Protein AF-A0A1Q6Z5F6-F1 (afdb_monomer_lite)

Secondary structure (DSSP, 8-state):
-TT-HHHHHHHHHHHSS-HHHHHHHHHHHHHHHHHHHTPPPPP--SSPTT-GGGPPPPPPP--------

Foldseek 3Di:
DCPPVVLQVVCCVPPVGSVVVVVVVVLVVQCVVCVVVVHDRDDPDVVDPPDPVPDDPDDDDDDPPPDDD

pLDDT: mean 89.05, std 12.16, range [42.09, 97.94]

Radius of gyration: 21.14 Å; chains: 1; bounding box: 66×34×31 Å

Sequence (69 aa):
METFRVWKQNDEKEFGEYRTKRVILEVFDEMRRAMEVGEAYRTRLVPPAADPEVAHAARERMDVIVGGE

Structure (mmCIF, N/CA/C/O backbone):
data_AF-A0A1Q6Z5F6-F1
#
_entry.id   AF-A0A1Q6Z5F6-F1
#
loop_
_atom_site.group_PDB
_atom_site.id
_atom_site.type_symbol
_atom_site.label_atom_id
_atom_site.label_alt_id
_atom_site.label_comp_id
_atom_site.label_asym_id
_atom_site.label_entity_id
_atom_site.label_seq_id
_atom_site.pdbx_PDB_ins_code
_atom_site.Cartn_x
_atom_site.Cartn_y
_atom_site.Cartn_z
_atom_site.occupancy
_atom_site.B_iso_or_equiv
_atom_site.auth_seq_id
_atom_site.auth_comp_id
_atom_site.auth_asym_id
_atom_site.auth_atom_id
_atom_site.pdbx_PDB_model_num
ATOM 1 N N . MET A 1 1 ? -3.161 -3.028 13.677 1.00 72.12 1 MET A N 1
ATOM 2 C CA . MET A 1 1 ? -2.419 -1.879 13.101 1.00 72.12 1 MET A CA 1
ATOM 3 C C . MET A 1 1 ? -2.596 -0.587 13.919 1.00 72.12 1 MET A C 1
ATOM 5 O O . MET A 1 1 ? -2.385 0.495 13.390 1.00 72.12 1 MET A O 1
ATOM 9 N N . GLU A 1 2 ? -2.913 -0.662 15.220 1.00 77.00 2 GLU A N 1
ATOM 10 C CA . GLU A 1 2 ? -3.180 0.537 16.049 1.00 77.00 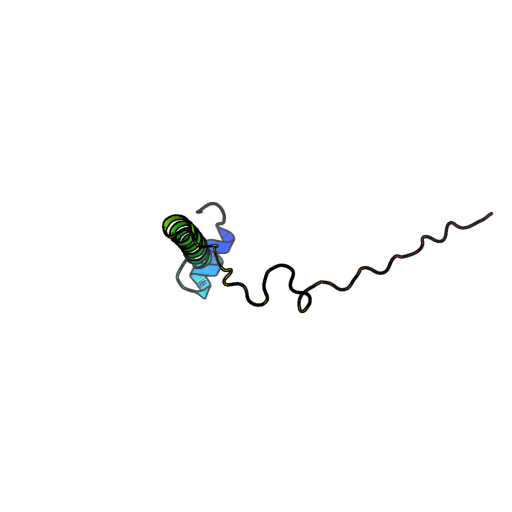2 GLU A CA 1
ATOM 11 C C . GLU A 1 2 ? -1.913 1.125 16.708 1.00 77.00 2 GLU A C 1
ATOM 13 O O . GLU A 1 2 ? -1.980 2.098 17.456 1.00 77.00 2 GLU A O 1
ATOM 18 N N . THR A 1 3 ? -0.745 0.537 16.435 1.00 87.31 3 THR A N 1
ATOM 19 C CA . THR A 1 3 ? 0.548 0.951 16.998 1.00 87.31 3 THR A CA 1
ATOM 20 C C . THR A 1 3 ? 1.042 2.277 16.406 1.00 87.31 3 THR A C 1
ATOM 22 O O . THR A 1 3 ? 1.697 3.052 17.095 1.00 87.31 3 THR A O 1
ATOM 25 N N . PHE A 1 4 ? 0.674 2.593 15.159 1.00 88.81 4 PHE A N 1
ATOM 26 C CA . PHE A 1 4 ? 1.076 3.824 14.466 1.00 88.81 4 PHE A CA 1
ATOM 27 C C . PHE A 1 4 ? 0.067 4.959 14.694 1.00 88.81 4 PHE A C 1
ATOM 29 O O . PHE A 1 4 ? -0.646 5.382 13.785 1.00 88.81 4 PHE A O 1
ATOM 36 N N . ARG A 1 5 ? -0.016 5.450 15.936 1.00 92.94 5 ARG A N 1
ATOM 37 C CA . ARG A 1 5 ? -1.021 6.456 16.336 1.00 92.94 5 ARG A CA 1
ATOM 38 C C . ARG A 1 5 ? -0.913 7.777 15.568 1.00 92.94 5 ARG A C 1
ATOM 40 O O . ARG A 1 5 ? -1.943 8.338 15.216 1.00 92.94 5 ARG A O 1
ATOM 47 N N . VAL A 1 6 ? 0.305 8.254 15.297 1.00 95.06 6 VAL A N 1
ATOM 48 C CA . VAL A 1 6 ? 0.530 9.521 14.572 1.00 95.06 6 VAL A CA 1
ATOM 49 C C . VAL A 1 6 ? -0.000 9.435 13.140 1.00 95.06 6 VAL A C 1
ATOM 51 O O . VAL A 1 6 ? -0.727 10.318 12.703 1.00 95.06 6 VAL A O 1
ATOM 54 N N . TRP A 1 7 ? 0.298 8.347 12.427 1.00 91.81 7 TRP A N 1
ATOM 55 C CA . TRP A 1 7 ? -0.206 8.142 11.066 1.00 91.81 7 TRP A CA 1
ATOM 56 C C . TRP A 1 7 ? -1.718 8.003 11.026 1.00 91.81 7 TRP A C 1
ATOM 58 O O . TRP A 1 7 ? -2.353 8.632 10.192 1.00 91.81 7 TRP A O 1
ATOM 68 N N . LYS A 1 8 ? -2.302 7.258 11.972 1.00 93.81 8 LYS A N 1
ATOM 69 C CA . LYS A 1 8 ? -3.757 7.156 12.090 1.00 93.81 8 LYS A CA 1
ATOM 70 C C . LYS A 1 8 ? -4.418 8.529 12.230 1.00 93.81 8 LYS A C 1
ATOM 72 O O . LYS A 1 8 ? -5.358 8.812 11.505 1.00 93.81 8 LYS A O 1
ATOM 77 N N . GLN A 1 9 ? -3.913 9.379 13.126 1.00 95.88 9 GLN A N 1
ATOM 78 C CA . GLN A 1 9 ? -4.476 10.716 13.345 1.00 95.88 9 GLN A CA 1
ATOM 79 C C . GLN A 1 9 ? -4.337 11.617 12.114 1.00 95.88 9 GLN A C 1
ATOM 81 O O . GLN A 1 9 ? -5.271 12.346 11.789 1.00 95.88 9 GLN A O 1
ATOM 86 N N . ASN A 1 10 ? -3.191 11.571 11.430 1.00 96.06 10 ASN A N 1
ATOM 87 C CA . ASN A 1 10 ? -2.982 12.343 10.206 1.00 96.06 10 ASN A CA 1
ATOM 88 C C . ASN A 1 10 ? -3.926 11.881 9.090 1.00 96.06 10 ASN A C 1
ATOM 90 O O . ASN A 1 10 ? -4.590 12.715 8.480 1.00 96.06 10 ASN A O 1
ATOM 94 N N . ASP A 1 11 ? -4.045 10.568 8.887 1.00 96.38 11 ASP A N 1
ATOM 95 C CA . ASP A 1 11 ? -4.946 9.990 7.891 1.00 96.38 11 ASP A CA 1
ATOM 96 C C . ASP A 1 11 ? -6.413 10.316 8.204 1.00 96.38 11 ASP A C 1
ATOM 98 O O . ASP A 1 11 ? -7.148 10.743 7.320 1.00 96.38 11 ASP A O 1
ATOM 102 N N . GLU A 1 12 ? -6.848 10.176 9.460 1.00 96.12 12 GLU A N 1
ATOM 103 C CA . GLU A 1 12 ? -8.21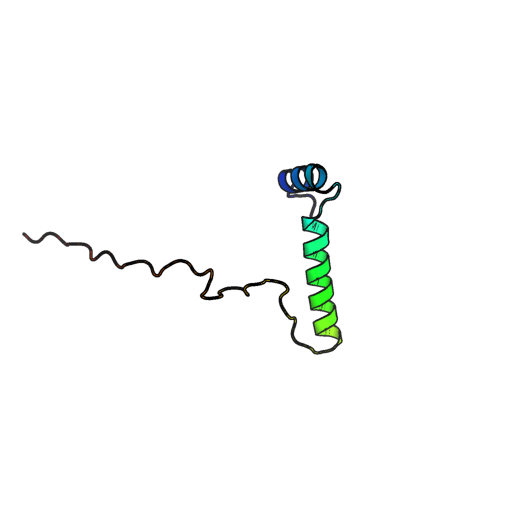9 10.507 9.869 1.00 96.12 12 GLU A CA 1
ATOM 104 C C . GLU A 1 12 ? -8.517 12.002 9.695 1.00 96.12 12 GLU A C 1
ATOM 106 O O . GLU A 1 12 ? -9.629 12.370 9.323 1.00 96.12 12 GLU A O 1
ATOM 111 N N . LYS A 1 13 ? -7.526 12.873 9.912 1.00 97.25 13 LYS A N 1
ATOM 112 C CA . LYS A 1 13 ? -7.669 14.316 9.701 1.00 97.25 13 LYS A CA 1
ATOM 113 C C . LYS A 1 13 ? -7.770 14.688 8.219 1.00 97.25 13 LYS A C 1
ATOM 115 O O . LYS A 1 13 ? -8.533 15.590 7.886 1.00 97.25 13 LYS A O 1
ATOM 120 N N . GLU A 1 14 ? -6.984 14.052 7.354 1.00 97.62 14 GLU A N 1
ATOM 121 C CA . GLU A 1 14 ? -6.914 14.389 5.925 1.00 97.62 14 GLU A CA 1
ATOM 122 C C . GLU A 1 14 ? -7.978 13.661 5.090 1.00 97.62 14 GLU A C 1
ATOM 124 O O . GLU A 1 14 ? -8.578 14.251 4.194 1.00 97.62 14 GLU A O 1
ATOM 129 N N . PHE A 1 15 ? -8.243 12.393 5.404 1.00 95.88 15 PHE A N 1
ATOM 130 C CA . PHE A 1 15 ? -9.089 11.495 4.614 1.00 95.88 15 PHE A CA 1
ATOM 131 C C . PHE A 1 15 ? -10.359 11.037 5.347 1.00 95.88 15 PHE A C 1
ATOM 133 O O . PHE A 1 15 ? -11.196 10.378 4.736 1.00 95.88 15 PHE A O 1
ATOM 140 N N . GLY A 1 16 ? -10.522 11.348 6.639 1.00 96.50 16 GLY A N 1
ATOM 141 C CA . GLY A 1 16 ? -11.675 10.907 7.440 1.00 96.50 16 GLY A CA 1
ATOM 142 C C . GLY A 1 16 ? -11.646 9.423 7.825 1.00 96.50 16 GLY A C 1
ATOM 143 O O . GLY A 1 16 ? -12.561 8.932 8.484 1.00 96.50 16 GLY A O 1
ATOM 144 N N . GLU A 1 17 ? -10.599 8.700 7.433 1.00 95.12 17 GLU A N 1
ATOM 145 C CA . GLU A 1 17 ? -10.403 7.282 7.714 1.00 95.12 17 GLU A CA 1
ATOM 146 C C . GLU A 1 17 ? -8.923 6.981 7.936 1.00 95.12 17 GLU A C 1
ATOM 148 O O . GLU A 1 17 ? -8.054 7.713 7.474 1.00 95.12 17 GLU A O 1
ATOM 153 N N . TYR A 1 18 ? -8.617 5.839 8.552 1.00 94.69 18 TYR A N 1
ATOM 154 C CA . TYR A 1 18 ? -7.251 5.324 8.591 1.00 94.69 18 TYR A CA 1
ATOM 155 C C . TYR A 1 18 ? -6.876 4.675 7.243 1.00 94.69 18 TYR A C 1
ATOM 157 O O . TYR A 1 18 ? -6.741 3.450 7.131 1.00 94.69 18 TYR A O 1
ATOM 165 N N . ARG A 1 19 ? -6.738 5.508 6.204 1.00 95.19 19 ARG A N 1
ATOM 166 C CA . ARG A 1 19 ? -6.527 5.117 4.800 1.00 95.19 19 ARG A CA 1
ATOM 167 C C . ARG A 1 19 ? -5.370 4.133 4.632 1.00 95.19 19 ARG A C 1
ATOM 169 O O . ARG A 1 19 ? -5.514 3.132 3.932 1.00 95.19 19 ARG A O 1
ATOM 176 N N . THR A 1 20 ? -4.246 4.369 5.306 1.00 93.50 20 THR A N 1
ATOM 177 C CA . THR A 1 20 ? -3.055 3.508 5.235 1.00 93.50 20 THR A CA 1
ATOM 178 C C . THR A 1 20 ? -3.369 2.069 5.644 1.00 93.50 20 THR A C 1
ATOM 180 O O . THR A 1 20 ? -2.965 1.123 4.967 1.00 93.50 20 THR A O 1
ATOM 183 N N . LYS A 1 21 ? -4.150 1.880 6.717 1.00 94.12 21 LYS A N 1
ATOM 184 C CA . LYS A 1 21 ? -4.589 0.551 7.166 1.00 94.12 21 LYS A CA 1
ATOM 185 C C . LYS A 1 21 ? -5.441 -0.137 6.101 1.00 94.12 21 LYS A C 1
ATOM 187 O O . LYS A 1 21 ? -5.190 -1.301 5.804 1.00 94.12 21 LYS A O 1
ATOM 192 N N . ARG A 1 22 ? -6.420 0.568 5.524 1.00 96.06 22 ARG A N 1
ATOM 193 C CA . ARG A 1 22 ? -7.286 0.016 4.472 1.00 96.06 22 ARG A CA 1
ATOM 194 C C . ARG A 1 22 ? -6.467 -0.426 3.256 1.00 96.06 22 ARG A C 1
ATOM 196 O O . ARG A 1 22 ? -6.578 -1.574 2.844 1.00 96.06 22 ARG A O 1
ATOM 203 N N . VAL A 1 23 ? -5.597 0.446 2.743 1.00 95.19 23 VAL A N 1
ATOM 204 C CA . VAL A 1 23 ? -4.787 0.174 1.542 1.00 95.19 23 VAL A CA 1
ATOM 205 C C . VAL A 1 23 ? -3.837 -1.009 1.747 1.00 95.19 23 VAL A C 1
ATOM 207 O O . VAL A 1 23 ? -3.742 -1.868 0.874 1.00 95.19 23 VAL A O 1
ATOM 210 N N . ILE A 1 24 ? -3.160 -1.096 2.898 1.00 93.88 24 ILE A N 1
ATOM 211 C CA . ILE A 1 24 ? -2.267 -2.227 3.196 1.00 93.88 24 ILE A CA 1
ATOM 212 C C . ILE A 1 24 ? -3.046 -3.549 3.186 1.00 93.88 24 ILE A C 1
ATOM 214 O O . ILE A 1 24 ? -2.598 -4.518 2.577 1.00 93.88 24 ILE A O 1
ATOM 218 N N . LEU A 1 25 ? -4.215 -3.593 3.830 1.00 95.88 25 LEU A N 1
ATOM 219 C CA . LEU A 1 25 ? -5.033 -4.807 3.880 1.00 95.88 25 LEU A CA 1
ATOM 220 C C . LEU A 1 25 ? -5.585 -5.192 2.501 1.00 95.88 25 LEU A C 1
ATOM 222 O O . LEU A 1 25 ? -5.536 -6.365 2.145 1.00 95.88 25 LEU A O 1
ATOM 226 N N . GLU A 1 26 ? -6.011 -4.224 1.687 1.00 96.81 26 GLU A N 1
ATOM 227 C CA . GLU A 1 26 ? -6.449 -4.480 0.308 1.00 96.81 26 GLU A CA 1
ATOM 228 C C . GLU A 1 26 ? -5.355 -5.113 -0.560 1.00 96.81 26 GLU A C 1
ATOM 230 O O . GLU A 1 26 ? -5.651 -5.962 -1.403 1.00 96.81 26 GLU A O 1
ATOM 235 N N . VAL A 1 27 ? -4.101 -4.692 -0.376 1.00 96.62 27 VAL A N 1
ATOM 236 C CA . VAL A 1 27 ? -2.947 -5.261 -1.085 1.00 96.62 27 VAL A CA 1
ATOM 237 C C . VAL A 1 27 ? -2.700 -6.705 -0.648 1.00 96.62 27 VAL A C 1
ATOM 239 O O . VAL A 1 27 ? -2.505 -7.573 -1.497 1.0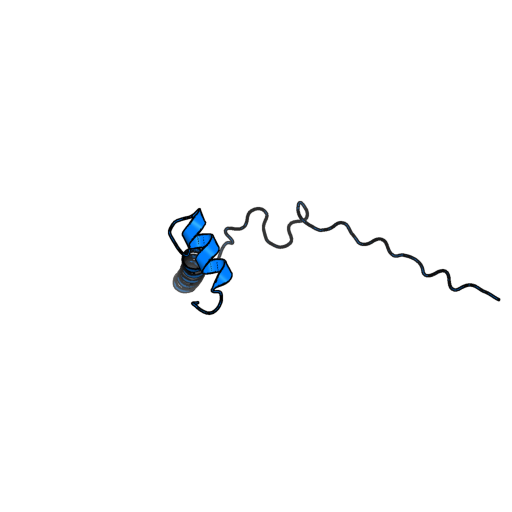0 96.62 27 VAL A O 1
ATOM 242 N N . PHE A 1 28 ? -2.768 -6.997 0.654 1.00 96.31 28 PHE A N 1
ATOM 243 C CA . PHE A 1 28 ? -2.651 -8.375 1.143 1.00 96.31 28 PHE A CA 1
ATOM 244 C C . PHE A 1 28 ? -3.792 -9.271 0.650 1.00 96.31 28 PHE A C 1
ATOM 246 O O . PHE A 1 28 ? -3.554 -10.424 0.292 1.00 96.31 28 PHE A O 1
ATOM 253 N N . ASP A 1 29 ? -5.014 -8.746 0.573 1.00 96.88 29 ASP A N 1
ATOM 254 C CA . ASP A 1 29 ? -6.139 -9.474 -0.010 1.00 96.88 29 ASP A CA 1
ATOM 255 C C . ASP A 1 29 ? -5.929 -9.770 -1.498 1.00 96.88 29 ASP A C 1
ATOM 257 O O . ASP A 1 29 ? -6.296 -10.842 -1.973 1.00 96.88 29 ASP A O 1
ATOM 261 N N . GLU A 1 30 ? -5.321 -8.851 -2.246 1.00 96.94 30 GLU A N 1
ATOM 262 C CA . GLU A 1 30 ? -4.978 -9.071 -3.651 1.00 96.94 30 GLU A CA 1
ATOM 263 C C . GLU A 1 30 ? -3.889 -10.132 -3.826 1.00 96.94 30 GLU A C 1
ATOM 265 O O . GLU A 1 30 ? -4.033 -11.010 -4.674 1.00 96.94 30 GLU A O 1
ATOM 270 N N . MET A 1 31 ? -2.850 -10.110 -2.986 1.00 96.69 31 MET A N 1
ATOM 271 C CA . MET A 1 31 ? -1.833 -11.166 -2.962 1.00 96.69 31 MET A CA 1
ATOM 272 C C . MET A 1 31 ? -2.454 -12.529 -2.655 1.00 96.69 31 MET A C 1
ATOM 274 O O . MET A 1 31 ? -2.161 -13.505 -3.343 1.00 96.69 31 MET A O 1
ATOM 278 N N . ARG A 1 32 ? -3.355 -12.596 -1.668 1.00 97.81 32 ARG A N 1
ATOM 279 C CA . ARG A 1 32 ? -4.081 -13.827 -1.334 1.00 97.81 32 ARG A CA 1
ATOM 280 C C . ARG A 1 32 ? -4.906 -14.333 -2.517 1.00 97.81 32 ARG A C 1
ATOM 282 O O . ARG A 1 32 ? -4.810 -15.510 -2.843 1.00 97.81 32 ARG A O 1
ATOM 289 N N . ARG A 1 33 ? -5.653 -13.457 -3.199 1.00 97.81 33 ARG A N 1
ATOM 290 C CA . ARG A 1 33 ? -6.402 -13.833 -4.411 1.00 97.81 33 ARG A CA 1
ATOM 29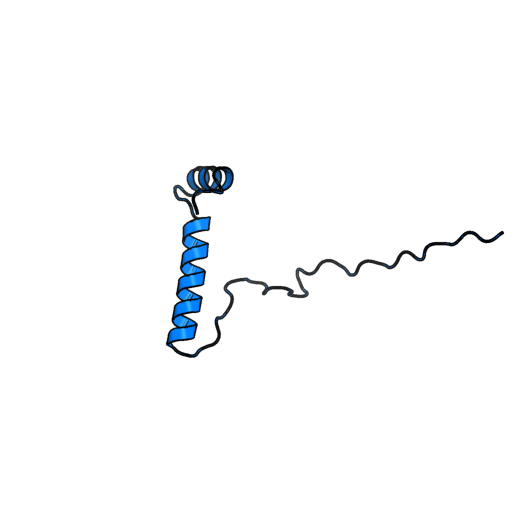1 C C . ARG A 1 33 ? -5.484 -14.369 -5.505 1.00 97.81 33 ARG A C 1
ATOM 293 O O . ARG A 1 33 ? -5.798 -15.400 -6.083 1.00 97.81 33 ARG A O 1
ATOM 300 N N . ALA A 1 34 ? -4.350 -13.712 -5.759 1.00 97.56 34 ALA A N 1
ATOM 301 C CA . ALA A 1 34 ? -3.368 -14.165 -6.745 1.00 97.56 34 ALA A CA 1
ATOM 302 C C . ALA A 1 34 ? -2.866 -15.587 -6.427 1.00 97.56 34 ALA A C 1
ATOM 304 O O . ALA A 1 34 ? -2.831 -16.445 -7.306 1.00 97.56 34 ALA A O 1
ATOM 305 N N . MET A 1 35 ? -2.588 -15.870 -5.149 1.00 96.81 35 MET A N 1
ATOM 306 C CA . MET A 1 35 ? -2.218 -17.213 -4.691 1.00 96.81 35 MET A CA 1
ATOM 307 C C . MET A 1 35 ? -3.341 -18.241 -4.899 1.00 96.81 35 MET A C 1
ATOM 309 O O . MET A 1 35 ? -3.059 -19.357 -5.323 1.00 96.81 35 MET A O 1
ATOM 313 N N . GLU A 1 36 ? -4.598 -17.879 -4.622 1.00 97.94 36 GLU A N 1
ATOM 314 C CA . GLU A 1 36 ? -5.767 -18.761 -4.789 1.00 97.94 36 GLU A CA 1
ATOM 315 C C . GLU A 1 36 ? -6.012 -19.144 -6.257 1.00 97.94 36 GLU A C 1
ATOM 317 O O . GLU A 1 36 ? -6.386 -20.282 -6.537 1.00 97.94 36 GLU A O 1
ATOM 322 N N . VAL A 1 37 ? -5.773 -18.223 -7.197 1.00 97.12 37 VAL A N 1
ATOM 323 C CA . VAL A 1 37 ? -5.932 -18.474 -8.643 1.00 97.12 37 VAL A CA 1
ATOM 324 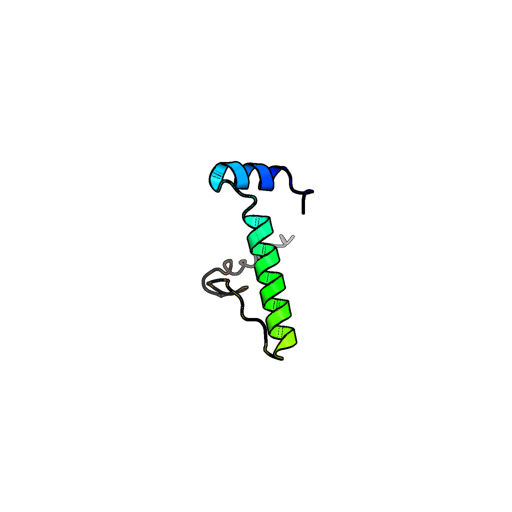C C . VAL A 1 37 ? -4.665 -19.020 -9.315 1.00 97.12 37 VAL A C 1
ATOM 326 O O . VAL A 1 37 ? -4.705 -19.386 -10.486 1.00 97.12 37 VAL A O 1
ATOM 329 N N . GLY A 1 38 ? -3.545 -19.097 -8.589 1.00 97.06 38 GLY A N 1
ATOM 330 C CA . GLY A 1 38 ? -2.261 -19.566 -9.116 1.00 97.06 38 GLY A CA 1
ATOM 331 C C . GLY A 1 38 ? -1.539 -18.560 -10.021 1.00 97.06 38 GLY A C 1
ATOM 332 O O . GLY A 1 38 ? -0.697 -18.956 -10.825 1.00 97.06 38 GLY A O 1
ATOM 333 N N . GLU A 1 39 ? -1.846 -17.269 -9.902 1.00 96.69 39 GLU A N 1
ATOM 334 C CA . GLU A 1 39 ? -1.204 -16.197 -10.664 1.00 96.69 39 GLU A CA 1
ATOM 335 C C . GLU A 1 39 ? -0.169 -15.438 -9.822 1.00 96.69 39 GLU A C 1
ATOM 337 O O . GLU A 1 39 ? -0.230 -15.377 -8.593 1.00 96.69 39 GLU A O 1
ATOM 342 N N . ALA A 1 40 ? 0.800 -14.815 -10.493 1.00 95.62 40 ALA A N 1
ATOM 343 C CA . ALA A 1 40 ? 1.749 -13.928 -9.831 1.00 95.62 40 ALA A CA 1
ATOM 344 C C . ALA A 1 40 ? 1.082 -12.588 -9.473 1.00 95.62 40 ALA A C 1
ATOM 346 O O . ALA A 1 40 ? 0.453 -11.952 -10.321 1.00 95.62 40 ALA A O 1
ATOM 347 N N . TYR A 1 41 ? 1.275 -12.123 -8.235 1.00 95.06 41 TYR A N 1
ATOM 348 C CA . TYR A 1 41 ? 0.814 -10.801 -7.801 1.00 95.06 41 TYR A CA 1
ATOM 349 C C . TYR A 1 41 ? 1.457 -9.682 -8.640 1.00 95.06 41 TYR A C 1
ATOM 351 O O . TYR A 1 41 ? 2.675 -9.655 -8.829 1.00 95.06 41 TYR A O 1
ATOM 359 N N . ARG A 1 42 ? 0.642 -8.730 -9.110 1.00 93.12 42 ARG A N 1
ATOM 360 C CA . ARG A 1 42 ? 1.092 -7.542 -9.849 1.00 93.12 42 ARG A CA 1
ATOM 361 C C . ARG A 1 42 ? 1.064 -6.321 -8.934 1.00 93.12 42 ARG A C 1
ATOM 363 O O . ARG A 1 42 ? 0.067 -6.055 -8.278 1.00 93.12 42 ARG A O 1
ATOM 370 N N . THR A 1 43 ? 2.162 -5.567 -8.890 1.00 92.69 43 THR A N 1
ATOM 371 C CA . THR A 1 43 ? 2.251 -4.370 -8.042 1.00 92.69 43 THR A CA 1
ATOM 372 C C . THR A 1 43 ? 1.365 -3.235 -8.559 1.00 92.69 43 THR A C 1
ATOM 374 O O . THR A 1 43 ? 1.292 -3.000 -9.763 1.00 92.69 43 THR A O 1
ATOM 377 N N . ARG A 1 44 ? 0.735 -2.494 -7.638 1.00 93.94 44 ARG A N 1
ATOM 378 C CA . ARG A 1 44 ? 0.015 -1.243 -7.943 1.00 93.94 44 ARG A CA 1
ATOM 379 C C . ARG A 1 44 ? 0.949 -0.036 -8.096 1.00 93.94 44 ARG A C 1
ATOM 381 O O . ARG A 1 44 ? 0.491 1.034 -8.484 1.00 93.94 44 ARG A O 1
ATOM 388 N N . LEU A 1 45 ? 2.223 -0.172 -7.714 1.00 92.19 45 LEU A N 1
ATOM 389 C CA . LEU A 1 45 ? 3.182 0.931 -7.736 1.00 92.19 45 LEU A CA 1
ATOM 390 C C . LEU A 1 45 ? 3.536 1.308 -9.173 1.00 92.19 45 LEU A C 1
ATOM 392 O O . LEU A 1 45 ? 3.920 0.449 -9.966 1.00 92.19 45 LEU A O 1
ATOM 396 N N . VAL A 1 46 ? 3.431 2.603 -9.463 1.00 93.31 46 VAL A N 1
ATOM 397 C CA . VAL A 1 46 ? 3.85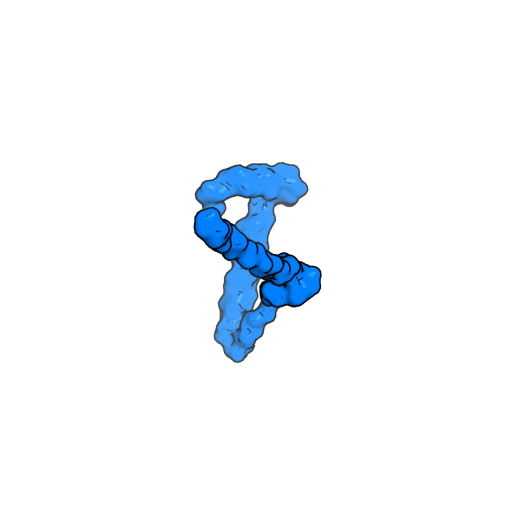8 3.206 -10.723 1.00 93.31 46 VAL A CA 1
ATOM 398 C C . VAL A 1 46 ? 4.693 4.449 -10.387 1.00 93.31 46 VAL A C 1
ATOM 400 O O . VAL A 1 46 ? 4.155 5.372 -9.771 1.00 93.31 46 VAL A O 1
ATOM 403 N N . PRO A 1 47 ? 5.982 4.485 -10.758 1.00 93.56 47 PRO A N 1
ATOM 404 C CA . PRO A 1 47 ? 6.725 3.396 -11.395 1.00 93.56 47 PRO A CA 1
ATOM 405 C C . PRO A 1 47 ? 6.965 2.206 -10.430 1.00 93.56 47 PRO A C 1
ATOM 407 O O . PRO A 1 47 ? 6.792 2.354 -9.213 1.00 93.56 47 PRO A O 1
ATOM 410 N N . PRO A 1 48 ? 7.280 0.998 -10.940 1.00 91.75 48 PRO A N 1
ATOM 411 C CA . PRO A 1 48 ? 7.504 -0.177 -10.103 1.00 91.75 48 PRO A CA 1
ATOM 412 C C . PRO A 1 48 ? 8.674 0.011 -9.127 1.00 91.75 48 PRO A C 1
ATOM 414 O O . PRO A 1 48 ? 9.490 0.927 -9.225 1.00 91.75 48 PRO A O 1
ATOM 417 N N . ALA A 1 49 ? 8.768 -0.889 -8.148 1.00 88.81 49 ALA A N 1
ATOM 418 C CA . ALA A 1 49 ? 9.895 -0.878 -7.225 1.00 88.81 49 ALA A CA 1
ATOM 419 C C . ALA A 1 49 ? 11.220 -1.025 -7.995 1.00 88.81 49 ALA A C 1
ATOM 421 O O . ALA A 1 49 ? 11.332 -1.882 -8.869 1.00 88.81 49 ALA A O 1
ATOM 422 N N . ALA A 1 50 ? 12.213 -0.210 -7.626 1.00 89.12 50 ALA A N 1
ATOM 423 C CA . ALA A 1 50 ? 13.524 -0.133 -8.278 1.00 89.12 50 ALA A CA 1
ATOM 424 C C . ALA A 1 50 ? 13.497 0.307 -9.754 1.00 89.12 50 ALA A C 1
ATOM 426 O O . ALA A 1 50 ? 14.448 0.034 -10.487 1.00 89.12 50 ALA A O 1
ATOM 427 N N . ASP A 1 51 ? 12.445 1.004 -10.187 1.00 93.69 51 ASP A N 1
ATOM 428 C CA . ASP A 1 51 ? 12.422 1.576 -11.526 1.00 93.69 51 ASP A CA 1
ATOM 429 C C . ASP A 1 51 ? 13.555 2.612 -11.720 1.00 93.69 51 ASP A C 1
ATOM 431 O O . ASP A 1 51 ? 13.734 3.487 -10.860 1.00 93.69 51 ASP A O 1
ATOM 435 N N . PRO A 1 52 ? 14.326 2.531 -12.823 1.00 90.38 52 PRO A N 1
ATOM 436 C CA . PRO A 1 52 ? 15.411 3.463 -13.119 1.00 90.38 52 PRO A CA 1
ATOM 437 C C . PRO A 1 52 ? 15.000 4.940 -13.155 1.00 90.38 52 PRO A C 1
ATOM 439 O O . PRO A 1 52 ? 15.830 5.788 -12.834 1.00 90.38 52 PRO A O 1
ATOM 442 N N . GLU A 1 53 ? 13.751 5.263 -13.512 1.00 91.69 53 GLU A N 1
ATOM 443 C CA . GLU A 1 53 ? 13.268 6.649 -13.616 1.00 91.69 53 GLU A CA 1
ATOM 444 C C . GLU A 1 53 ? 13.208 7.364 -12.258 1.00 91.69 53 GLU A C 1
ATOM 446 O O . GLU A 1 53 ? 13.320 8.588 -12.189 1.00 91.69 53 GLU A O 1
ATOM 451 N N . VAL A 1 54 ? 13.055 6.607 -11.167 1.00 92.38 54 VAL A N 1
ATOM 452 C CA . VAL A 1 54 ? 13.003 7.126 -9.786 1.00 92.38 54 VAL A CA 1
ATOM 453 C C . VAL A 1 54 ? 14.184 6.665 -8.935 1.00 92.38 54 VAL A C 1
ATOM 455 O O . VAL A 1 54 ? 14.202 6.873 -7.719 1.00 92.38 54 VAL A O 1
ATOM 458 N N . ALA A 1 55 ? 15.182 6.036 -9.555 1.00 90.75 55 ALA A N 1
ATOM 459 C CA . ALA A 1 55 ? 16.391 5.624 -8.868 1.00 90.75 55 ALA A CA 1
ATOM 460 C C . ALA A 1 55 ? 17.221 6.844 -8.440 1.00 90.75 55 ALA A C 1
ATOM 462 O O . ALA A 1 55 ? 17.318 7.853 -9.142 1.00 90.75 55 ALA A O 1
ATOM 463 N N . HIS A 1 56 ? 17.877 6.743 -7.282 1.00 88.69 56 HIS A N 1
ATOM 464 C CA . HIS A 1 56 ? 18.914 7.704 -6.925 1.00 88.69 56 HIS A CA 1
ATOM 465 C C . HIS A 1 56 ? 20.065 7.630 -7.933 1.00 88.69 56 HIS A C 1
ATOM 467 O O . HIS A 1 56 ? 20.431 6.545 -8.389 1.00 88.69 56 HIS A O 1
ATOM 473 N N . ALA A 1 57 ? 20.671 8.781 -8.233 1.00 87.94 57 ALA A N 1
ATOM 474 C CA . ALA A 1 57 ? 21.872 8.828 -9.053 1.00 87.94 57 ALA A CA 1
ATOM 475 C C . ALA A 1 57 ? 22.969 7.928 -8.462 1.00 87.94 57 ALA A C 1
ATOM 477 O O . ALA A 1 57 ? 23.103 7.803 -7.238 1.00 87.94 57 ALA A O 1
ATOM 478 N N . ALA A 1 58 ? 23.764 7.314 -9.342 1.00 85.62 58 ALA A N 1
ATOM 479 C CA . ALA A 1 58 ? 24.915 6.535 -8.920 1.00 85.62 58 ALA A CA 1
ATOM 480 C C . ALA A 1 58 ? 25.819 7.411 -8.049 1.00 85.62 58 ALA A C 1
ATOM 482 O O . ALA A 1 58 ? 26.186 8.524 -8.428 1.00 85.62 58 ALA A O 1
ATOM 483 N N . ARG A 1 59 ? 26.167 6.912 -6.862 1.00 84.31 59 ARG A N 1
ATOM 484 C CA . ARG A 1 59 ? 27.086 7.624 -5.982 1.00 84.31 59 ARG A CA 1
ATOM 485 C C . ARG A 1 59 ? 28.450 7.680 -6.661 1.00 84.31 59 ARG A C 1
ATOM 487 O O . ARG A 1 59 ? 29.046 6.635 -6.923 1.00 84.31 59 ARG A O 1
ATOM 494 N N . GLU A 1 60 ? 28.942 8.885 -6.924 1.00 81.56 60 GLU A N 1
ATOM 495 C CA . GLU A 1 60 ? 30.311 9.077 -7.391 1.00 81.56 60 GLU A CA 1
ATOM 496 C C . GLU A 1 60 ? 31.275 8.512 -6.340 1.00 81.56 60 GLU A C 1
ATOM 498 O O . GLU A 1 60 ? 31.149 8.784 -5.139 1.00 81.56 60 GLU A O 1
ATOM 503 N N . ARG A 1 61 ? 32.224 7.673 -6.774 1.00 77.25 61 ARG A N 1
ATOM 504 C CA . ARG A 1 61 ? 33.321 7.264 -5.897 1.00 77.25 61 ARG A CA 1
ATOM 505 C C . ARG A 1 61 ? 34.191 8.490 -5.660 1.00 77.25 61 ARG A C 1
ATOM 507 O O . ARG A 1 61 ? 34.791 9.001 -6.596 1.00 77.25 61 ARG A O 1
ATOM 514 N N . MET A 1 62 ? 34.264 8.939 -4.413 1.00 66.56 62 MET A N 1
ATOM 515 C CA . MET A 1 62 ? 35.339 9.829 -4.003 1.00 66.56 62 MET A CA 1
ATOM 516 C C . MET A 1 62 ? 36.573 8.975 -3.758 1.00 66.56 62 MET A C 1
ATOM 518 O O . MET A 1 62 ? 36.613 8.206 -2.795 1.00 66.56 62 MET A O 1
ATOM 522 N N . ASP A 1 63 ? 37.556 9.090 -4.645 1.00 72.38 63 ASP A N 1
ATOM 523 C CA . ASP A 1 63 ? 38.876 8.535 -4.397 1.00 72.38 63 ASP A CA 1
ATOM 524 C C . ASP A 1 63 ? 39.474 9.293 -3.207 1.00 72.38 63 ASP A C 1
ATOM 526 O O . ASP A 1 63 ? 39.710 10.502 -3.257 1.00 72.38 63 ASP A O 1
ATOM 530 N N . VAL A 1 64 ? 39.648 8.588 -2.088 1.00 67.44 64 VAL A N 1
ATOM 531 C CA . VAL A 1 64 ? 40.373 9.111 -0.931 1.00 67.44 64 VAL A CA 1
ATOM 532 C C . VAL A 1 64 ? 41.800 9.365 -1.395 1.00 67.44 64 VAL A C 1
ATOM 534 O O . VAL A 1 64 ? 42.550 8.423 -1.646 1.00 67.44 64 VAL A O 1
ATOM 537 N N . ILE A 1 65 ? 42.173 10.640 -1.513 1.00 64.06 65 ILE A N 1
ATOM 538 C CA . ILE A 1 65 ? 43.571 11.033 -1.661 1.00 64.06 65 ILE A CA 1
ATOM 539 C C . ILE A 1 65 ? 44.259 10.632 -0.356 1.00 64.06 65 ILE A C 1
ATOM 541 O O . ILE A 1 65 ? 44.173 11.330 0.653 1.00 64.06 65 ILE A O 1
ATOM 545 N N . VAL A 1 66 ? 44.903 9.466 -0.357 1.00 59.47 66 VAL A N 1
ATOM 546 C CA . VAL A 1 66 ? 45.879 9.113 0.670 1.00 59.47 66 VAL A CA 1
ATOM 547 C C . VAL A 1 66 ? 47.065 10.036 0.419 1.00 59.47 66 VAL A C 1
ATOM 549 O O . VAL A 1 66 ? 47.813 9.841 -0.536 1.00 59.47 66 VAL A O 1
ATOM 552 N N . GLY A 1 67 ? 47.157 11.102 1.216 1.00 51.25 67 GLY A N 1
ATOM 553 C CA . GLY A 1 67 ? 48.289 12.020 1.202 1.00 51.25 67 GLY A CA 1
ATOM 554 C C . GLY A 1 67 ? 49.578 11.232 1.403 1.00 51.25 67 GLY A C 1
ATOM 555 O O . GLY A 1 67 ? 49.749 10.576 2.430 1.00 51.25 67 GLY A O 1
ATOM 556 N N . GLY A 1 68 ? 50.423 11.248 0.377 1.00 54.69 68 GLY A N 1
ATOM 557 C CA . GLY A 1 68 ? 51.778 10.733 0.433 1.00 54.69 68 GLY A CA 1
ATOM 558 C C . GLY A 1 68 ? 52.713 11.749 1.081 1.00 54.69 68 GLY A C 1
ATOM 559 O O . GLY A 1 68 ? 52.656 12.927 0.734 1.00 54.69 68 GLY A O 1
ATOM 560 N N . GLU A 1 69 ? 53.546 11.192 1.962 1.00 42.09 69 GLU A N 1
ATOM 561 C CA . GLU A 1 69 ? 54.846 11.653 2.487 1.00 42.09 69 GLU A CA 1
ATOM 562 C C . GLU A 1 69 ? 54.878 12.866 3.431 1.00 42.09 69 GLU A C 1
ATOM 564 O O . GLU A 1 69 ? 54.644 14.019 3.007 1.00 42.09 69 GLU A O 1
#